Protein AF-A0A9D4HV51-F1 (afdb_monomer)

Solvent-accessible surface area (backbone atoms only — not comparable to full-atom values): 6930 Å² total; per-residue (Å²): 140,80,83,52,71,68,61,54,54,50,57,54,46,59,58,59,73,66,67,67,96,81,71,54,70,69,65,52,51,57,51,50,33,62,75,68,67,55,79,76,79,71,77,72,66,89,62,53,72,66,54,53,53,52,48,51,50,56,55,51,57,70,48,27,7,72,81,78,68,80,45,50,45,24,26,36,29,30,86,78,69,52,60,49,27,24,67,86,56,51,80,81,50,62,45,39,94,87,76,67,46,65,47,81,45,77,44,78,55,87,80,134

Structure (mmCIF, N/CA/C/O backbone):
data_AF-A0A9D4HV51-F1
#
_entry.id   AF-A0A9D4HV51-F1
#
loop_
_atom_site.group_PDB
_atom_site.id
_atom_site.type_symbol
_atom_site.label_atom_id
_atom_site.label_alt_id
_atom_site.label_comp_id
_atom_site.label_asym_id
_atom_site.label_entity_id
_atom_site.label_seq_id
_atom_site.pdbx_PDB_ins_code
_atom_site.Cartn_x
_atom_site.Cartn_y
_atom_site.Cartn_z
_atom_site.occupancy
_atom_site.B_iso_or_equiv
_atom_site.auth_seq_id
_atom_site.auth_comp_id
_atom_site.auth_asym_id
_atom_site.auth_atom_id
_atom_site.pdbx_PDB_model_num
ATOM 1 N N . MET A 1 1 ? -43.733 4.715 22.533 1.00 45.25 1 MET A N 1
ATOM 2 C CA . MET A 1 1 ? -43.577 4.050 23.842 1.00 45.25 1 MET A CA 1
ATOM 3 C C . MET A 1 1 ? -42.371 4.692 24.494 1.00 45.25 1 MET A C 1
ATOM 5 O O . MET A 1 1 ? -41.347 4.776 23.834 1.00 45.25 1 MET A O 1
ATOM 9 N N . GLY A 1 2 ? -42.516 5.265 25.682 1.00 61.91 2 GLY A N 1
ATOM 10 C CA . GLY A 1 2 ? -41.448 6.008 26.349 1.00 61.91 2 GLY A CA 1
ATOM 11 C C . GLY A 1 2 ? -41.742 6.114 27.839 1.00 61.91 2 GLY A C 1
ATOM 12 O O . GLY A 1 2 ? -42.888 5.920 28.249 1.00 61.91 2 GLY A O 1
ATOM 13 N N . PHE A 1 3 ? -40.708 6.371 28.630 1.00 71.81 3 PHE A N 1
ATOM 14 C CA . PHE A 1 3 ? -40.812 6.481 30.083 1.00 71.81 3 PHE A CA 1
ATOM 15 C C . PHE A 1 3 ? -41.503 7.785 30.485 1.00 71.81 3 PHE A C 1
ATOM 17 O O . PHE A 1 3 ? -41.319 8.816 29.835 1.00 71.81 3 PHE A O 1
ATOM 24 N N . SER A 1 4 ? -42.304 7.742 31.551 1.00 78.38 4 SER A N 1
ATOM 25 C CA . SER A 1 4 ? -42.908 8.952 32.107 1.00 78.38 4 SER A CA 1
ATOM 26 C C . SER A 1 4 ? -41.861 9.794 32.841 1.00 78.38 4 SER A C 1
ATOM 28 O O . SER A 1 4 ? -40.874 9.276 33.367 1.00 78.38 4 SER A O 1
ATOM 30 N N . GLU A 1 5 ? -42.083 11.109 32.902 1.00 74.56 5 GLU A N 1
ATOM 31 C CA . GLU A 1 5 ? -41.184 12.036 33.604 1.00 74.56 5 GLU A CA 1
ATOM 32 C C . GLU A 1 5 ? -40.973 11.625 35.072 1.00 74.56 5 GLU A C 1
ATOM 34 O O . GLU A 1 5 ? -39.858 11.704 35.591 1.00 74.56 5 GLU A O 1
ATOM 39 N N . ASP A 1 6 ? -42.017 11.102 35.717 1.00 73.75 6 ASP A N 1
ATOM 40 C CA . ASP A 1 6 ? -41.964 10.634 37.103 1.00 73.75 6 ASP A CA 1
ATOM 41 C C . ASP A 1 6 ? -41.060 9.407 37.279 1.00 73.75 6 ASP A C 1
ATOM 43 O O . ASP A 1 6 ? -40.324 9.323 38.264 1.00 73.75 6 ASP A O 1
ATOM 47 N N . GLN A 1 7 ? -41.052 8.487 36.308 1.00 72.31 7 GLN A N 1
ATOM 48 C CA . GLN A 1 7 ? -40.176 7.310 36.325 1.00 72.31 7 GLN A CA 1
ATOM 49 C C . GLN A 1 7 ? -38.703 7.714 36.214 1.00 72.31 7 GLN A C 1
ATOM 51 O O . GLN A 1 7 ? -37.867 7.228 36.976 1.00 72.31 7 GLN A O 1
ATOM 56 N N . VAL A 1 8 ? -38.389 8.659 35.321 1.00 73.69 8 VAL A N 1
ATOM 57 C CA . VAL A 1 8 ? -37.020 9.168 35.145 1.00 73.69 8 VAL A CA 1
ATOM 58 C C . VAL A 1 8 ? -36.568 9.941 36.386 1.00 73.69 8 VAL A C 1
ATOM 60 O O . VAL A 1 8 ? -35.465 9.727 36.887 1.00 73.69 8 VAL A O 1
ATOM 63 N N . ARG A 1 9 ? -37.432 10.800 36.940 1.00 74.19 9 ARG A N 1
ATOM 64 C CA . ARG A 1 9 ? -37.132 11.573 38.155 1.00 74.19 9 ARG A CA 1
ATOM 65 C C . ARG A 1 9 ? -36.906 10.699 39.382 1.00 74.19 9 ARG A C 1
ATOM 67 O O . ARG A 1 9 ? -36.093 11.071 40.225 1.00 74.19 9 ARG A O 1
ATOM 74 N N . CYS A 1 10 ? -37.630 9.590 39.521 1.00 69.06 10 CYS A N 1
ATOM 75 C CA . CYS A 1 10 ? -37.425 8.667 40.634 1.00 69.06 10 CYS A CA 1
ATOM 76 C C . CYS A 1 10 ? -36.062 7.972 40.511 1.00 69.06 10 CYS A C 1
ATOM 78 O O . CYS A 1 10 ? -35.251 8.057 41.427 1.00 69.06 10 CYS A O 1
ATOM 80 N N . ALA A 1 11 ? -35.753 7.419 39.333 1.00 69.62 11 ALA A N 1
ATOM 81 C CA . ALA A 1 11 ? -34.496 6.712 39.094 1.00 69.62 11 ALA A CA 1
ATOM 82 C C . ALA A 1 11 ? -33.257 7.611 39.259 1.00 69.62 11 ALA A C 1
ATOM 84 O O . ALA A 1 11 ? -32.264 7.197 39.852 1.00 69.62 11 ALA A O 1
ATOM 85 N N . VAL A 1 12 ? -33.309 8.857 38.771 1.00 71.00 12 VAL A N 1
ATOM 86 C CA . VAL A 1 12 ? -32.203 9.819 38.930 1.00 71.00 12 VAL A CA 1
ATOM 87 C C . VAL A 1 12 ? -32.017 10.219 40.397 1.00 71.00 12 VAL A C 1
ATOM 89 O O . VAL A 1 12 ? -30.885 10.363 40.853 1.00 71.00 12 VAL A O 1
ATOM 92 N N . ARG A 1 13 ? -33.108 10.369 41.156 1.00 70.38 13 ARG A N 1
ATOM 93 C CA . ARG A 1 13 ? -33.058 10.727 42.580 1.00 70.38 13 ARG A CA 1
ATOM 94 C C . ARG A 1 13 ? -32.401 9.636 43.418 1.00 70.38 13 ARG A C 1
ATOM 96 O O . ARG A 1 13 ? -31.498 9.950 44.187 1.00 70.38 13 ARG A O 1
ATOM 103 N N . ASP A 1 14 ? -32.771 8.379 43.195 1.00 69.50 14 ASP A N 1
ATOM 104 C CA . ASP A 1 14 ? -32.197 7.236 43.913 1.00 69.50 14 ASP A CA 1
ATOM 105 C C . ASP A 1 14 ? -30.677 7.125 43.695 1.00 69.50 14 ASP A C 1
ATOM 107 O O . ASP A 1 14 ? -29.937 6.720 44.591 1.00 69.50 14 ASP A O 1
ATOM 111 N N . LEU A 1 15 ? -30.182 7.527 42.518 1.00 65.81 15 LEU A N 1
ATOM 112 C CA . LEU A 1 15 ? -28.748 7.549 42.206 1.00 65.81 15 LEU A CA 1
ATOM 113 C C . LEU A 1 15 ? -27.998 8.679 42.919 1.00 65.81 15 LEU A C 1
ATOM 115 O O . LEU A 1 15 ? -26.854 8.489 43.331 1.00 65.81 15 LEU A O 1
ATOM 119 N N . VAL A 1 16 ? -28.637 9.840 43.075 1.00 66.31 16 VAL A N 1
ATOM 120 C CA . VAL A 1 16 ? -28.063 10.999 43.774 1.00 66.31 16 VAL A CA 1
ATOM 121 C C . VAL A 1 16 ? -28.052 10.774 45.290 1.00 66.31 16 VAL A C 1
ATOM 123 O O . VAL A 1 16 ? -27.065 11.100 45.949 1.00 66.31 16 VAL A O 1
ATOM 126 N N . GLU A 1 17 ? -29.104 10.167 45.846 1.00 63.75 17 GLU A N 1
ATOM 127 C CA . GLU A 1 17 ? -29.224 9.880 47.284 1.00 63.75 17 GLU A CA 1
ATOM 128 C C . GLU A 1 17 ? -28.226 8.816 47.772 1.00 63.75 17 GLU A C 1
ATOM 130 O O . GLU A 1 17 ? -27.810 8.846 48.929 1.00 63.75 17 GLU A O 1
ATOM 135 N N . GLN A 1 18 ? -27.766 7.925 46.888 1.00 63.41 18 GLN A N 1
ATOM 136 C CA . GLN A 1 18 ? -26.760 6.905 47.216 1.00 63.41 18 GLN A CA 1
ATOM 137 C C . GLN A 1 18 ? -25.325 7.446 47.339 1.00 63.41 18 GLN A C 1
ATOM 139 O O . GLN A 1 18 ? -24.425 6.687 47.690 1.00 63.41 18 GLN A O 1
ATOM 144 N N . GLY A 1 19 ? -25.105 8.748 47.118 1.00 55.69 19 GLY A N 1
ATOM 145 C CA . GLY A 1 19 ? -23.894 9.444 47.555 1.00 55.69 19 GLY A CA 1
ATOM 146 C C . GLY A 1 19 ? -22.597 8.886 46.968 1.00 55.69 19 GLY A C 1
ATOM 147 O O . GLY A 1 19 ? -21.755 8.358 47.693 1.00 55.69 19 GLY A O 1
ATOM 148 N N . HIS A 1 20 ? -22.389 9.055 45.663 1.00 56.25 20 HIS A N 1
ATOM 149 C CA . HIS A 1 20 ? -21.104 8.763 45.029 1.00 56.25 20 HIS A CA 1
ATOM 150 C C . HIS A 1 20 ? -20.524 10.039 44.414 1.00 56.25 20 HIS A C 1
ATOM 152 O O . HIS A 1 20 ? -21.055 10.570 43.444 1.00 56.25 20 HIS A O 1
ATOM 158 N N . ALA A 1 21 ? -19.433 10.541 44.996 1.00 55.09 21 ALA A N 1
ATOM 159 C CA . ALA A 1 21 ? -18.808 11.804 44.602 1.00 55.09 21 ALA A CA 1
ATOM 160 C C . ALA A 1 21 ? -18.021 11.743 43.271 1.00 55.09 21 ALA A C 1
ATOM 162 O O . ALA A 1 21 ? -17.693 12.793 42.737 1.00 55.09 21 ALA A O 1
ATOM 163 N N . ASP A 1 22 ? -17.773 10.550 42.708 1.00 52.81 22 ASP A N 1
ATOM 164 C CA . ASP A 1 22 ? -16.904 10.349 41.531 1.00 52.81 22 ASP A CA 1
ATOM 165 C C . ASP A 1 22 ? -17.531 9.439 40.456 1.00 52.81 22 ASP A C 1
ATOM 167 O O . ASP A 1 22 ? -16.917 8.486 39.965 1.00 52.81 22 ASP A O 1
ATOM 171 N N . VAL A 1 23 ? -18.785 9.687 40.075 1.00 55.75 23 VAL A N 1
ATOM 172 C CA . VAL A 1 23 ? -19.428 8.883 39.024 1.00 55.75 23 VAL A CA 1
ATOM 173 C C . VAL A 1 23 ? -19.119 9.478 37.648 1.00 55.75 23 VAL A C 1
ATOM 175 O O . VAL A 1 23 ? -19.624 10.539 37.285 1.00 55.75 23 VAL A O 1
ATOM 178 N N . LYS A 1 24 ? -18.282 8.787 36.861 1.00 58.97 24 LYS A N 1
ATOM 179 C CA . LYS A 1 24 ? -18.145 9.045 35.416 1.00 58.97 24 LYS A CA 1
ATOM 180 C C . LYS A 1 24 ? -19.514 8.901 34.751 1.00 58.97 24 LYS A C 1
ATOM 182 O O . LYS A 1 24 ? -20.265 8.001 35.117 1.00 58.97 24 LYS A O 1
ATOM 187 N N . ILE A 1 25 ? -19.809 9.750 33.766 1.00 57.53 25 ILE A N 1
ATOM 188 C CA . ILE A 1 25 ? -21.101 9.774 33.054 1.00 57.53 25 ILE A CA 1
ATOM 189 C C . ILE A 1 25 ? -21.508 8.366 32.584 1.00 57.53 25 ILE A C 1
ATOM 191 O O . ILE A 1 25 ? -22.660 7.982 32.763 1.00 57.53 25 ILE A O 1
ATOM 195 N N . ASP A 1 26 ? -20.551 7.564 32.116 1.00 58.00 26 ASP A N 1
ATOM 196 C CA . ASP A 1 26 ? -20.771 6.192 31.639 1.00 58.00 26 ASP A CA 1
ATOM 197 C C . ASP A 1 26 ? -21.377 5.262 32.713 1.00 58.00 26 ASP A C 1
ATOM 199 O O . ASP A 1 26 ? -22.291 4.493 32.430 1.00 58.00 26 ASP A O 1
ATOM 203 N N . ASN A 1 27 ? -20.962 5.405 33.978 1.00 60.81 27 ASN A N 1
ATOM 204 C CA . ASN A 1 27 ? -21.487 4.611 35.097 1.00 60.81 27 ASN A CA 1
ATOM 205 C C . ASN A 1 27 ? -22.906 5.044 35.514 1.00 60.81 27 ASN A C 1
ATOM 207 O O . ASN A 1 27 ? -23.614 4.292 36.181 1.00 60.81 27 ASN A O 1
ATOM 211 N N . ILE A 1 28 ? -23.322 6.273 35.184 1.00 66.00 28 ILE A N 1
ATOM 212 C CA . ILE A 1 28 ? -24.693 6.743 35.439 1.00 66.00 28 ILE A CA 1
ATOM 213 C C . ILE A 1 28 ? -25.634 6.138 34.396 1.00 66.00 28 ILE A C 1
ATOM 215 O O . ILE A 1 28 ? -26.719 5.679 34.752 1.00 66.00 28 ILE A O 1
ATOM 219 N N . VAL A 1 29 ? -25.203 6.103 33.132 1.00 67.75 29 VAL A N 1
ATOM 220 C CA . VAL A 1 29 ? -25.990 5.569 32.012 1.00 67.75 29 VAL A CA 1
ATOM 221 C C . VAL A 1 29 ? -26.329 4.095 32.244 1.00 67.75 29 VAL A C 1
ATOM 223 O O . VAL A 1 29 ? -27.508 3.752 32.258 1.00 67.75 29 VAL A O 1
ATOM 226 N N . GLU A 1 30 ? -25.341 3.264 32.581 1.00 65.75 30 GLU A N 1
ATOM 227 C CA . GLU A 1 30 ? -25.532 1.825 32.835 1.00 65.75 30 GLU A CA 1
ATOM 228 C C . GLU A 1 30 ? -26.533 1.544 33.978 1.00 65.75 30 GLU A C 1
ATOM 230 O O . GLU A 1 30 ? -27.359 0.624 33.928 1.00 65.75 30 GLU A O 1
ATOM 235 N N . ARG A 1 31 ? -26.519 2.379 35.025 1.00 67.44 31 ARG A N 1
ATOM 236 C CA . ARG A 1 31 ? -27.431 2.238 36.171 1.00 67.44 31 ARG A CA 1
ATOM 237 C C . ARG A 1 31 ? -28.854 2.686 35.849 1.00 67.44 31 ARG A C 1
ATOM 239 O O . ARG A 1 31 ? -29.803 2.084 36.348 1.00 67.44 31 ARG A O 1
ATOM 246 N N . ILE A 1 32 ? -29.013 3.719 35.024 1.00 70.75 32 ILE A N 1
ATOM 247 C CA . ILE A 1 32 ? -30.327 4.154 34.532 1.00 70.75 32 ILE A CA 1
ATOM 248 C C . ILE A 1 32 ? -30.921 3.082 33.612 1.00 70.75 32 ILE A C 1
ATOM 250 O O . ILE A 1 32 ? -32.096 2.750 33.760 1.00 70.75 32 ILE A O 1
ATOM 254 N N . GLU A 1 33 ? -30.112 2.501 32.724 1.00 68.88 33 GLU A N 1
ATOM 255 C CA . GLU A 1 33 ? -30.521 1.404 31.839 1.00 68.88 33 GLU A CA 1
ATOM 256 C C . GLU A 1 33 ? -31.008 0.190 32.638 1.00 68.88 33 GLU A C 1
ATOM 258 O O . GLU A 1 33 ? -32.094 -0.332 32.373 1.00 68.88 33 GLU A O 1
ATOM 263 N N . THR A 1 34 ? -30.268 -0.188 33.685 1.00 69.56 34 THR A N 1
ATOM 264 C CA . THR A 1 34 ? -30.631 -1.302 34.573 1.00 69.56 34 THR A CA 1
ATOM 265 C C . THR A 1 34 ? -31.919 -1.024 35.357 1.00 69.56 34 THR A C 1
ATOM 267 O O . THR A 1 34 ? -32.802 -1.878 35.421 1.00 69.56 34 THR A O 1
ATOM 270 N N . ASN A 1 35 ? -32.067 0.175 35.931 1.00 69.81 35 ASN A N 1
ATOM 271 C CA . ASN A 1 35 ? -33.226 0.522 36.762 1.00 69.81 35 ASN A CA 1
ATOM 272 C C . ASN A 1 35 ? -34.519 0.706 35.956 1.00 69.81 35 ASN A C 1
ATOM 274 O O . ASN A 1 35 ? -35.606 0.452 36.472 1.00 69.81 35 ASN A O 1
ATOM 278 N N . LEU A 1 36 ? -34.417 1.156 34.705 1.00 70.94 36 LEU A N 1
ATOM 279 C CA . LEU A 1 36 ? -35.567 1.341 33.818 1.00 70.94 36 LEU A CA 1
ATOM 280 C C . LEU A 1 36 ? -35.858 0.108 32.946 1.00 70.94 36 LEU A C 1
ATOM 282 O O . LEU A 1 36 ? -36.832 0.121 32.194 1.00 70.94 36 LEU A O 1
ATOM 286 N N . GLY A 1 37 ? -35.046 -0.953 33.044 1.00 64.31 37 GLY A N 1
ATOM 287 C CA . GLY A 1 37 ? -35.198 -2.163 32.233 1.00 64.31 37 GLY A CA 1
ATOM 288 C C . GLY A 1 37 ? -35.036 -1.898 30.734 1.00 64.31 37 GLY A C 1
ATOM 289 O O . GLY A 1 37 ? -35.719 -2.517 29.920 1.00 64.31 37 GLY A O 1
ATOM 290 N N . ILE A 1 38 ? -34.178 -0.942 30.366 1.00 71.25 38 ILE A N 1
ATOM 291 C CA . ILE A 1 38 ? -33.925 -0.576 28.972 1.00 71.25 38 ILE A CA 1
ATOM 292 C C . ILE A 1 38 ? -32.967 -1.608 28.383 1.00 71.25 38 ILE A C 1
ATOM 294 O O . ILE A 1 38 ? -31.767 -1.571 28.634 1.00 71.25 38 ILE A O 1
ATOM 298 N N . THR A 1 39 ? -33.480 -2.518 27.559 1.00 56.75 39 THR A N 1
ATOM 299 C CA . THR A 1 39 ? -32.639 -3.283 26.638 1.00 56.75 39 THR A CA 1
ATOM 300 C C . THR A 1 39 ? -32.351 -2.395 25.437 1.00 56.75 39 THR A C 1
ATOM 302 O O . THR A 1 39 ? -33.182 -2.275 24.536 1.00 56.75 39 THR A O 1
ATOM 305 N N . VAL A 1 40 ? -31.197 -1.727 25.430 1.00 60.62 40 VAL A N 1
ATOM 306 C CA . VAL A 1 40 ? -30.693 -1.133 24.192 1.00 60.62 40 VAL A CA 1
ATOM 307 C C . VAL A 1 40 ? -30.319 -2.307 23.297 1.00 60.62 40 VAL A C 1
ATOM 309 O O . VAL A 1 40 ? -29.310 -2.974 23.523 1.00 60.62 40 VAL A O 1
ATOM 312 N N . GLU A 1 41 ? -31.155 -2.597 22.304 1.00 52.72 41 GLU A N 1
ATOM 313 C CA . GLU A 1 41 ? -30.707 -3.353 21.143 1.00 52.72 41 GLU A CA 1
ATOM 314 C C . GLU A 1 41 ? -29.619 -2.495 20.496 1.00 52.72 41 GLU A C 1
ATOM 316 O O . GLU A 1 41 ? -29.893 -1.561 19.744 1.00 52.72 41 GLU A O 1
ATOM 321 N N . HIS A 1 42 ? -28.364 -2.746 20.870 1.00 55.91 42 HIS A N 1
ATOM 322 C CA . HIS A 1 42 ? -27.246 -2.358 20.033 1.00 55.91 42 HIS A CA 1
ATOM 323 C C . HIS A 1 42 ? -27.500 -3.075 18.711 1.00 55.91 42 HIS A C 1
ATOM 325 O O . HIS A 1 42 ? -27.339 -4.294 18.640 1.00 55.91 42 HIS A O 1
ATOM 331 N N . GLU A 1 43 ? -27.957 -2.343 17.692 1.00 52.50 43 GLU A N 1
ATOM 332 C CA . GLU A 1 43 ? -27.857 -2.813 16.318 1.00 52.50 43 GLU A CA 1
ATOM 333 C C . GLU A 1 43 ? -26.393 -3.190 16.124 1.00 52.50 43 GLU A C 1
ATOM 335 O O . GLU A 1 43 ? -25.502 -2.337 16.088 1.00 52.50 43 GLU A O 1
ATOM 340 N N . ALA A 1 44 ? -26.147 -4.496 16.119 1.00 51.47 44 ALA A N 1
ATOM 341 C CA . ALA A 1 44 ? -24.843 -5.058 15.899 1.00 51.47 44 ALA A CA 1
ATOM 342 C C . ALA A 1 44 ? -24.440 -4.670 14.479 1.00 51.47 44 ALA A C 1
ATOM 344 O O . ALA A 1 44 ? -24.809 -5.305 13.496 1.00 51.47 44 ALA A O 1
ATOM 345 N N . THR A 1 45 ? -23.661 -3.602 14.347 1.00 57.59 45 THR A N 1
ATOM 346 C CA . THR A 1 45 ? -22.672 -3.590 13.283 1.00 57.59 45 THR A CA 1
ATOM 347 C C . THR A 1 45 ? -21.718 -4.720 13.649 1.00 57.59 45 THR A C 1
ATOM 349 O O . THR A 1 45 ? -20.917 -4.558 14.564 1.00 57.59 45 THR A O 1
ATOM 352 N N . ASP A 1 46 ? -21.881 -5.876 13.004 1.00 62.25 46 ASP A N 1
ATOM 353 C CA . ASP A 1 46 ? -21.285 -7.190 13.321 1.00 62.25 46 ASP A CA 1
ATOM 354 C C . ASP A 1 46 ? -19.740 -7.238 13.436 1.00 62.25 46 ASP A C 1
ATOM 356 O O . ASP A 1 46 ? -19.159 -8.309 13.599 1.00 62.25 46 ASP A O 1
ATOM 360 N N . ALA A 1 47 ? -19.046 -6.103 13.351 1.00 66.50 47 ALA A N 1
ATOM 361 C CA . ALA A 1 47 ? -17.614 -5.991 13.582 1.00 66.50 47 ALA A CA 1
ATOM 362 C C . ALA A 1 47 ? -17.355 -5.370 14.959 1.00 66.50 47 ALA A C 1
ATOM 364 O O . ALA A 1 47 ? -17.739 -4.227 15.219 1.00 66.50 47 ALA A O 1
ATOM 365 N N . SER A 1 48 ? -16.653 -6.102 15.827 1.00 85.88 48 SER A N 1
ATOM 366 C CA . SER A 1 48 ? -16.188 -5.539 17.092 1.00 85.88 48 SER A CA 1
ATOM 367 C C . SER A 1 48 ? -15.229 -4.368 16.833 1.00 85.88 48 SER A C 1
ATOM 369 O O . SER A 1 48 ? -14.548 -4.303 15.803 1.00 85.88 48 SER A O 1
ATOM 371 N N . THR A 1 49 ? -15.127 -3.430 17.777 1.00 88.75 49 THR A N 1
ATOM 372 C CA . THR A 1 49 ? -14.162 -2.319 17.690 1.00 88.75 49 THR A CA 1
ATOM 373 C C . THR A 1 49 ? -12.729 -2.824 17.477 1.00 88.75 49 THR A C 1
ATOM 375 O O . THR A 1 49 ? -11.947 -2.201 16.756 1.00 88.75 49 THR A O 1
ATOM 378 N N . GLU A 1 50 ? -12.386 -3.976 18.056 1.00 91.00 50 GLU A N 1
ATOM 379 C CA . GLU A 1 50 ? -11.082 -4.621 17.888 1.00 91.00 50 GLU A CA 1
ATOM 380 C C . GLU A 1 50 ? -10.858 -5.113 16.451 1.00 91.00 50 GLU A C 1
ATOM 382 O O . GLU A 1 50 ? -9.775 -4.902 15.893 1.00 91.00 50 GLU A O 1
ATOM 387 N N . ASP A 1 51 ? -11.883 -5.682 15.810 1.00 93.31 51 ASP A N 1
ATOM 388 C CA . ASP A 1 51 ? -11.823 -6.111 14.407 1.00 93.31 51 ASP A CA 1
ATOM 389 C C . ASP A 1 51 ? -11.601 -4.920 13.471 1.00 93.31 51 ASP A C 1
ATOM 391 O O . ASP A 1 51 ? -10.764 -4.975 12.566 1.00 93.31 51 ASP A O 1
ATOM 395 N N . ILE A 1 52 ? -12.294 -3.805 13.727 1.00 93.94 52 ILE A N 1
ATOM 396 C CA . ILE A 1 52 ? -12.150 -2.564 12.953 1.00 93.94 52 ILE A CA 1
ATOM 397 C C . ILE A 1 52 ? -10.722 -2.024 13.061 1.00 93.94 52 ILE A C 1
ATOM 399 O O . ILE A 1 52 ? -10.111 -1.661 12.051 1.00 93.94 52 ILE A O 1
ATOM 403 N N . VAL A 1 53 ? -10.166 -1.974 14.274 1.00 95.12 53 VAL A N 1
ATOM 404 C CA . VAL A 1 53 ? -8.789 -1.510 14.501 1.00 95.12 53 VAL A CA 1
ATOM 405 C C . VAL A 1 53 ? -7.786 -2.438 13.814 1.00 95.12 53 VAL A C 1
ATOM 407 O O . VAL A 1 53 ? -6.854 -1.967 13.153 1.00 95.12 53 VAL A O 1
ATOM 410 N N . THR A 1 54 ? -7.995 -3.750 13.914 1.00 95.94 54 THR A N 1
ATOM 411 C CA . THR A 1 54 ? -7.136 -4.767 13.297 1.00 95.94 54 THR A CA 1
ATOM 412 C C . THR A 1 54 ? -7.130 -4.635 11.776 1.00 95.94 54 THR A C 1
ATOM 414 O O . THR A 1 54 ? -6.066 -4.559 11.153 1.00 95.94 54 THR A O 1
ATOM 417 N N . GLU A 1 55 ? -8.307 -4.523 11.165 1.00 95.69 55 GLU A N 1
ATOM 418 C CA . GLU A 1 55 ? -8.444 -4.356 9.722 1.00 95.69 55 GLU A CA 1
ATOM 419 C C . GLU A 1 55 ? -7.863 -3.016 9.252 1.00 95.69 55 GLU A C 1
ATOM 421 O O . GLU A 1 55 ? -7.156 -2.967 8.243 1.00 95.69 55 GLU A O 1
ATOM 426 N N . ASN A 1 56 ? -8.057 -1.932 10.009 1.00 95.38 56 ASN A N 1
ATOM 427 C CA . ASN A 1 56 ? -7.461 -0.635 9.696 1.00 95.38 56 ASN A CA 1
ATOM 428 C C . ASN A 1 56 ? -5.926 -0.69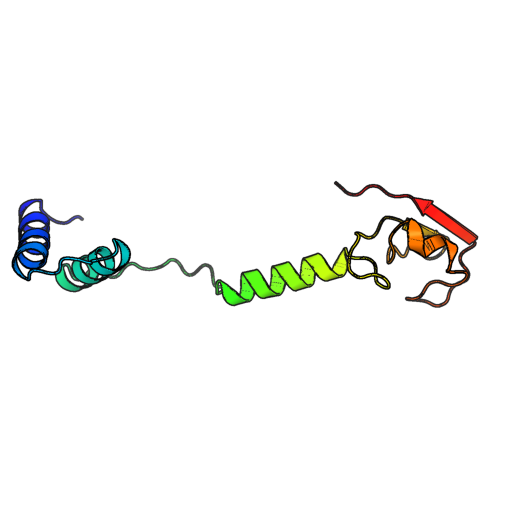9 9.663 1.00 95.38 56 ASN A C 1
ATOM 430 O O . ASN A 1 56 ? -5.300 -0.166 8.743 1.00 95.38 56 ASN A O 1
ATOM 434 N N . ASN A 1 57 ? -5.316 -1.396 10.623 1.00 95.75 57 ASN A N 1
ATOM 435 C CA . ASN A 1 57 ? -3.873 -1.620 10.641 1.00 95.75 57 ASN A CA 1
ATOM 436 C 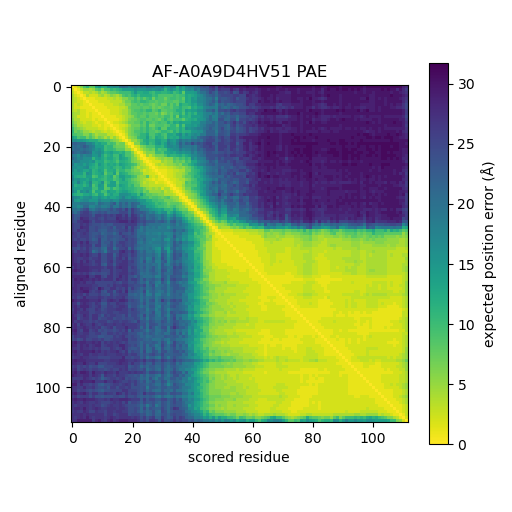C . ASN A 1 57 ? -3.42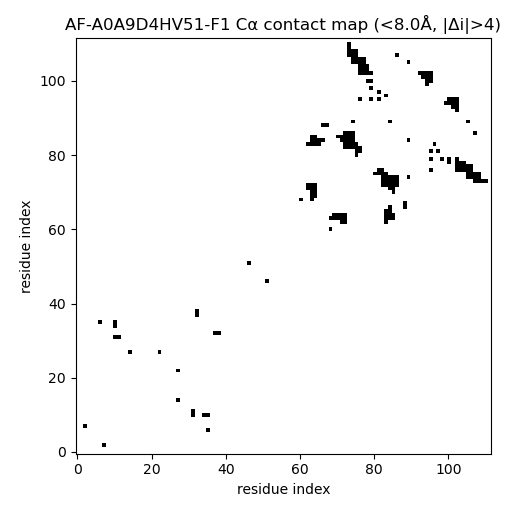6 -2.459 9.437 1.00 95.75 57 ASN A C 1
ATOM 438 O O . ASN A 1 57 ? -2.498 -2.065 8.727 1.00 95.75 57 ASN A O 1
ATOM 442 N N . ARG A 1 58 ? -4.150 -3.540 9.116 1.00 95.62 58 ARG A N 1
ATOM 443 C CA . ARG A 1 58 ? -3.875 -4.379 7.938 1.00 95.62 58 ARG A CA 1
ATOM 444 C C . ARG A 1 58 ? -3.944 -3.585 6.630 1.00 95.62 58 ARG A C 1
ATOM 446 O O . ARG A 1 58 ? -3.154 -3.818 5.714 1.00 95.62 58 ARG A O 1
ATOM 453 N N . LEU A 1 59 ? -4.903 -2.669 6.501 1.00 94.69 59 LEU A N 1
ATOM 454 C CA . LEU A 1 59 ? -5.048 -1.803 5.327 1.00 94.69 59 LEU A CA 1
ATOM 455 C C . LEU A 1 59 ? -3.920 -0.773 5.243 1.00 94.69 59 LEU A C 1
ATOM 457 O O . LEU A 1 59 ? -3.340 -0.596 4.169 1.00 94.69 59 LEU A O 1
ATOM 461 N N . LYS A 1 60 ? -3.553 -0.149 6.369 1.00 93.88 60 LYS A N 1
ATOM 462 C CA . LYS A 1 60 ? -2.407 0.766 6.442 1.00 93.88 60 LYS A CA 1
ATOM 463 C C . LYS A 1 60 ? -1.120 0.071 6.011 1.00 93.88 60 LYS A C 1
ATOM 465 O O . LYS A 1 60 ? -0.400 0.605 5.178 1.00 93.88 60 LYS A O 1
ATOM 470 N N . GLU A 1 61 ? -0.848 -1.139 6.487 1.00 93.62 61 GLU A N 1
ATOM 471 C CA . GLU A 1 61 ? 0.362 -1.881 6.111 1.00 93.62 61 GLU A CA 1
ATOM 472 C C . GLU A 1 61 ? 0.480 -2.139 4.604 1.00 93.62 61 GLU A C 1
ATOM 474 O O . GLU A 1 61 ? 1.584 -2.084 4.058 1.00 93.62 61 GLU A O 1
ATOM 479 N N . ARG A 1 62 ? -0.642 -2.368 3.906 1.00 92.75 62 ARG A N 1
ATOM 480 C CA . ARG A 1 62 ? -0.654 -2.604 2.450 1.00 92.75 62 ARG A CA 1
ATOM 481 C C . ARG A 1 62 ? -0.212 -1.390 1.635 1.00 92.75 62 ARG A C 1
ATOM 483 O O . ARG A 1 62 ? 0.331 -1.566 0.5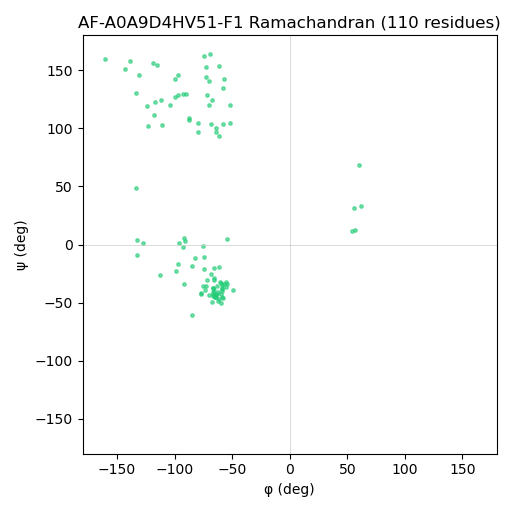46 1.00 92.75 62 ARG A O 1
ATOM 490 N N . VAL A 1 63 ? -0.429 -0.179 2.145 1.00 93.75 63 VAL A N 1
ATOM 491 C CA . VAL A 1 63 ? -0.049 1.071 1.464 1.00 93.75 63 VAL A CA 1
ATOM 492 C C . VAL A 1 63 ? 1.303 1.616 1.924 1.00 93.75 63 VAL A C 1
ATOM 494 O O . VAL A 1 63 ? 1.731 2.662 1.440 1.00 93.75 63 VAL A O 1
ATOM 497 N N . MET A 1 64 ? 1.991 0.925 2.835 1.00 95.94 64 MET A N 1
ATOM 498 C CA . MET A 1 64 ? 3.284 1.345 3.373 1.00 95.94 64 MET A CA 1
ATOM 499 C C . MET A 1 64 ? 4.447 0.661 2.656 1.00 95.94 64 MET A C 1
ATOM 501 O O . MET A 1 64 ? 4.383 -0.510 2.281 1.00 95.94 64 MET A O 1
ATOM 505 N N . CYS A 1 65 ? 5.544 1.405 2.527 1.00 96.56 65 CYS A N 1
ATOM 506 C CA . CYS A 1 65 ? 6.790 0.972 1.917 1.00 96.56 65 CYS A CA 1
ATOM 507 C C . CYS A 1 65 ? 7.249 -0.336 2.549 1.00 96.56 65 CYS A C 1
ATOM 509 O O . CYS A 1 65 ? 7.548 -0.390 3.743 1.00 96.56 65 CYS A O 1
ATOM 511 N N . TRP A 1 66 ? 7.364 -1.370 1.723 1.00 95.12 66 TRP A N 1
ATOM 512 C CA . TRP A 1 66 ? 7.765 -2.709 2.123 1.00 95.12 66 TRP A CA 1
ATOM 513 C C . TRP A 1 66 ? 9.106 -2.727 2.858 1.00 95.12 66 TRP A C 1
ATOM 515 O O . TRP A 1 66 ? 9.273 -3.526 3.772 1.00 95.12 66 TRP A O 1
ATOM 525 N N . SER A 1 67 ? 10.023 -1.824 2.507 1.00 94.94 67 SER A N 1
ATOM 526 C CA . SER A 1 67 ? 11.330 -1.747 3.152 1.00 94.94 67 SER A CA 1
ATOM 527 C C . SER A 1 67 ? 11.319 -0.912 4.434 1.00 94.94 67 SER A C 1
ATOM 529 O O . SER A 1 67 ? 11.624 -1.431 5.501 1.00 94.94 67 SER A O 1
ATOM 531 N N . CYS A 1 68 ? 10.973 0.381 4.363 1.00 95.25 68 CYS A N 1
ATOM 532 C CA . CYS A 1 68 ? 11.141 1.255 5.529 1.00 95.25 68 CYS A CA 1
ATOM 533 C C . CYS A 1 68 ? 9.970 1.211 6.510 1.00 95.25 68 CYS A C 1
ATOM 535 O O . CYS A 1 68 ? 10.128 1.675 7.630 1.00 95.25 68 CYS A O 1
ATOM 537 N N . LYS A 1 69 ? 8.790 0.729 6.097 1.00 95.12 69 LYS A N 1
ATOM 538 C CA . LYS A 1 69 ? 7.565 0.665 6.918 1.00 95.12 69 LYS A CA 1
ATOM 539 C C . LYS A 1 69 ? 7.118 2.000 7.550 1.00 95.12 69 LYS A C 1
ATOM 541 O O . LYS A 1 69 ? 6.216 2.012 8.373 1.00 95.12 69 LYS A O 1
ATOM 546 N N . THR A 1 70 ? 7.704 3.132 7.143 1.00 95.06 70 THR A N 1
ATOM 547 C CA . THR A 1 70 ? 7.415 4.481 7.685 1.00 95.06 70 THR A CA 1
ATOM 548 C C . THR A 1 70 ? 6.725 5.412 6.687 1.00 95.06 70 THR A C 1
ATOM 550 O O . THR A 1 70 ? 6.063 6.363 7.082 1.00 95.06 70 THR A O 1
ATOM 553 N N . ARG A 1 71 ? 6.912 5.191 5.382 1.00 95.12 71 ARG A N 1
ATOM 554 C CA . ARG A 1 71 ? 6.376 6.041 4.304 1.00 95.12 71 ARG A CA 1
ATOM 555 C C . ARG A 1 71 ? 5.440 5.230 3.428 1.00 95.12 71 ARG A C 1
ATOM 557 O O . ARG A 1 71 ? 5.605 4.017 3.355 1.00 95.12 71 ARG A O 1
ATOM 564 N N . ARG A 1 72 ? 4.520 5.894 2.732 1.00 95.69 72 ARG A N 1
ATOM 565 C CA . ARG A 1 72 ? 3.615 5.244 1.778 1.00 95.69 72 ARG A CA 1
ATOM 566 C C . ARG A 1 72 ? 4.345 4.748 0.527 1.00 95.69 72 ARG A C 1
ATOM 568 O O . ARG A 1 72 ? 5.488 5.128 0.256 1.00 95.69 72 ARG A O 1
ATOM 575 N N . ASN A 1 73 ? 3.675 3.877 -0.214 1.00 96.00 73 ASN A N 1
ATOM 576 C CA . ASN A 1 73 ? 4.079 3.457 -1.548 1.00 96.00 73 ASN A CA 1
ATOM 577 C C . ASN A 1 73 ? 3.879 4.625 -2.517 1.00 96.00 73 ASN A C 1
ATOM 579 O O . ASN A 1 73 ? 2.771 5.120 -2.672 1.00 96.00 73 ASN A O 1
ATOM 583 N N . GLU A 1 74 ? 4.960 5.065 -3.152 1.00 97.12 74 GLU A N 1
ATOM 584 C CA . GLU A 1 74 ? 4.974 6.265 -4.006 1.00 97.12 74 GLU A CA 1
ATOM 585 C C . GLU A 1 74 ? 5.560 5.973 -5.385 1.00 97.12 74 GLU A C 1
ATOM 587 O O . GLU A 1 74 ? 5.726 6.888 -6.184 1.00 97.12 74 GLU A O 1
ATOM 592 N N . VAL A 1 75 ? 5.946 4.726 -5.662 1.00 97.19 75 VAL A N 1
ATOM 593 C CA . VAL A 1 75 ? 6.632 4.358 -6.901 1.00 97.19 75 VAL A CA 1
ATOM 594 C C . VAL A 1 75 ? 6.022 3.108 -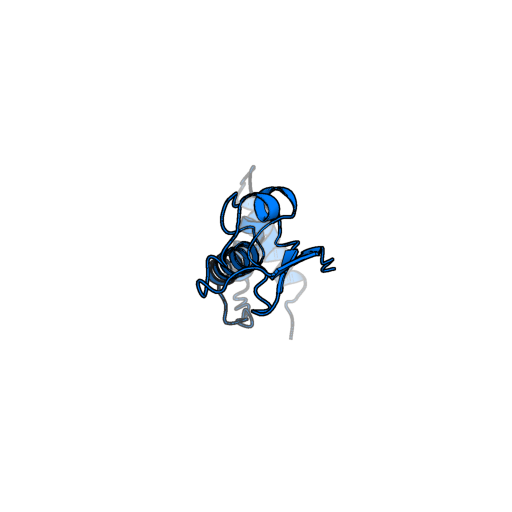7.500 1.00 97.19 75 VAL A C 1
ATOM 596 O O . VAL A 1 75 ? 5.890 2.096 -6.814 1.00 97.19 75 VAL A O 1
ATOM 599 N N . LEU A 1 76 ? 5.711 3.179 -8.791 1.00 97.44 76 LEU A N 1
ATOM 600 C CA . LEU A 1 76 ? 5.285 2.071 -9.629 1.00 97.44 76 LEU A CA 1
ATOM 601 C C . LEU A 1 76 ? 6.475 1.566 -10.455 1.00 97.44 76 LEU A C 1
ATOM 603 O O . LEU A 1 76 ? 7.127 2.345 -11.151 1.00 97.44 76 LEU A O 1
ATOM 607 N N . PHE A 1 77 ? 6.754 0.265 -10.396 1.00 98.25 77 PHE A N 1
ATOM 608 C CA . PHE A 1 77 ? 7.818 -0.351 -11.192 1.00 98.25 77 PHE A CA 1
ATOM 609 C C . PHE A 1 77 ? 7.314 -0.844 -12.545 1.00 98.25 77 PHE A C 1
ATOM 611 O O . PHE A 1 77 ? 6.366 -1.625 -12.599 1.00 98.25 77 PHE A O 1
ATOM 618 N N . LEU A 1 78 ? 7.991 -0.475 -13.630 1.00 98.00 78 LEU A N 1
ATOM 619 C CA . LEU A 1 78 ? 7.726 -1.002 -14.968 1.00 98.00 78 LEU A CA 1
ATOM 620 C C . LEU A 1 78 ? 8.723 -2.113 -15.339 1.00 98.00 78 LEU A C 1
ATOM 622 O O . LEU A 1 78 ? 9.901 -2.018 -14.985 1.00 98.00 78 LEU A O 1
ATOM 626 N N . PRO A 1 79 ? 8.284 -3.174 -16.04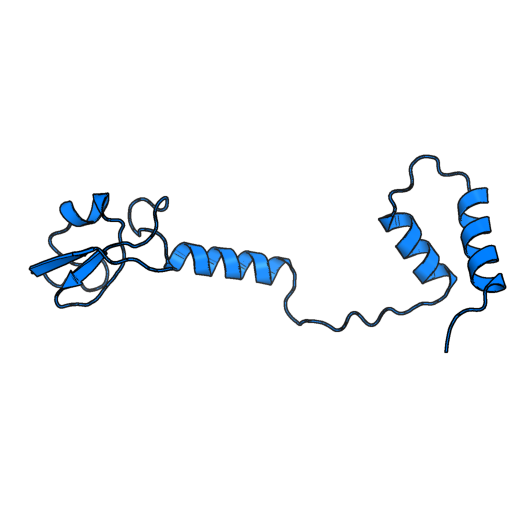7 1.00 97.94 79 PRO A N 1
ATOM 627 C CA . PRO A 1 79 ? 6.945 -3.375 -16.623 1.00 97.94 79 PRO A CA 1
ATOM 628 C C . PRO A 1 79 ? 5.960 -4.129 -15.706 1.00 97.94 79 PRO A C 1
ATOM 630 O O . PRO A 1 79 ? 4.888 -4.526 -16.148 1.00 97.94 79 PRO A O 1
ATOM 633 N N . CYS A 1 80 ? 6.320 -4.431 -14.454 1.00 98.19 80 CYS A N 1
ATOM 634 C CA . CYS A 1 80 ? 5.511 -5.321 -13.610 1.00 98.19 80 CYS A CA 1
ATOM 635 C C . C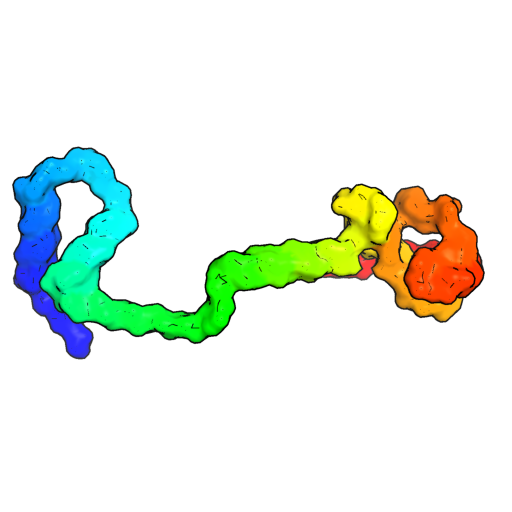YS A 1 80 ? 4.315 -4.656 -12.911 1.00 98.19 80 CYS A C 1
ATOM 637 O O . CYS A 1 80 ? 3.483 -5.369 -12.357 1.00 98.19 80 CYS A O 1
ATOM 639 N N . CYS A 1 81 ? 4.247 -3.326 -12.921 1.00 97.25 81 CYS A N 1
ATOM 640 C CA . CYS A 1 81 ? 3.212 -2.497 -12.306 1.00 97.25 81 CYS A CA 1
ATOM 641 C C . CYS A 1 81 ? 3.013 -2.744 -10.800 1.00 97.25 81 CYS A C 1
ATOM 643 O O . CYS A 1 81 ? 1.914 -2.587 -10.272 1.00 97.25 81 CYS A O 1
ATOM 645 N N . HIS A 1 82 ? 4.072 -3.114 -10.075 1.00 97.56 82 HIS A N 1
ATOM 646 C CA . HIS A 1 82 ? 4.012 -3.244 -8.620 1.00 97.56 82 HIS A CA 1
ATOM 647 C C . HIS A 1 82 ? 4.429 -1.949 -7.923 1.00 97.56 82 HIS A C 1
ATOM 649 O O . HIS A 1 82 ? 5.512 -1.428 -8.185 1.00 97.56 82 HIS A O 1
ATOM 655 N N . ALA A 1 83 ? 3.592 -1.483 -6.989 1.00 96.69 83 ALA A N 1
ATOM 656 C CA . ALA A 1 83 ? 3.866 -0.345 -6.116 1.00 96.69 83 ALA A CA 1
ATOM 657 C C . ALA A 1 83 ? 4.064 -0.817 -4.670 1.00 96.69 83 ALA A C 1
ATOM 659 O O . ALA A 1 83 ? 3.110 -1.186 -3.989 1.00 96.69 83 ALA A O 1
ATOM 660 N N . LEU A 1 84 ? 5.322 -0.874 -4.230 1.00 96.19 84 LEU A N 1
ATOM 661 C CA . LEU A 1 84 ? 5.708 -1.529 -2.970 1.00 96.19 84 LEU A CA 1
ATOM 662 C C . LEU A 1 84 ? 6.641 -0.687 -2.105 1.00 96.19 84 LEU A C 1
ATOM 664 O O . LEU A 1 84 ? 6.960 -1.101 -0.995 1.00 96.19 84 LEU A O 1
ATOM 668 N N . VAL A 1 85 ? 7.161 0.431 -2.613 1.00 97.19 85 VAL A N 1
ATOM 669 C CA . VAL A 1 85 ? 8.163 1.228 -1.901 1.00 97.19 85 VAL A CA 1
ATOM 670 C C . VAL A 1 85 ? 7.911 2.725 -2.038 1.00 97.19 85 VAL A C 1
ATOM 672 O O . VAL A 1 85 ? 7.263 3.190 -2.976 1.00 97.19 85 VAL A O 1
ATOM 675 N N . CYS A 1 86 ? 8.458 3.488 -1.094 1.00 97.12 86 CYS A N 1
ATOM 676 C CA . CYS A 1 86 ? 8.533 4.945 -1.175 1.00 97.12 86 CYS A CA 1
ATOM 677 C C . CYS A 1 86 ? 9.604 5.400 -2.179 1.00 97.12 86 CYS A C 1
ATOM 679 O O . CYS A 1 86 ? 10.558 4.659 -2.441 1.00 97.12 86 CYS A O 1
ATOM 681 N N . PHE A 1 87 ? 9.536 6.661 -2.613 1.00 95.75 87 PHE A N 1
ATOM 682 C CA . PHE A 1 87 ? 10.473 7.238 -3.585 1.00 95.75 87 PHE A CA 1
ATOM 683 C C . PHE A 1 87 ? 11.949 7.155 -3.162 1.00 95.75 87 PHE A C 1
ATOM 685 O O . PHE A 1 87 ? 12.834 6.926 -3.975 1.00 95.75 87 PHE A O 1
ATOM 692 N N . ARG A 1 88 ? 12.248 7.253 -1.860 1.00 95.69 88 ARG A N 1
ATOM 693 C CA . ARG A 1 88 ? 13.640 7.146 -1.382 1.00 95.69 88 ARG A CA 1
ATOM 694 C C . ARG A 1 88 ? 14.260 5.764 -1.586 1.00 95.69 88 ARG A C 1
ATOM 696 O O . ARG A 1 88 ? 15.472 5.666 -1.711 1.00 95.69 88 ARG A O 1
ATOM 703 N N . TYR A 1 89 ? 13.453 4.704 -1.544 1.00 95.62 89 TYR A N 1
ATOM 704 C CA . TYR A 1 89 ? 13.963 3.330 -1.566 1.00 95.62 89 TYR A CA 1
ATOM 705 C C . TYR A 1 89 ? 13.928 2.711 -2.963 1.00 95.62 89 TYR A C 1
ATOM 707 O O . TYR A 1 89 ? 14.628 1.734 -3.210 1.00 95.62 89 TYR A O 1
ATOM 715 N N . SER A 1 90 ? 13.159 3.285 -3.893 1.00 95.75 90 SER A N 1
ATOM 716 C CA . SER A 1 90 ? 13.103 2.801 -5.274 1.00 95.75 90 SER A CA 1
ATOM 717 C C . SER A 1 90 ? 14.459 2.842 -5.971 1.00 95.75 90 SER A C 1
ATOM 719 O O . SER A 1 90 ? 14.745 1.954 -6.761 1.00 95.75 90 SER A O 1
ATOM 721 N N . HIS A 1 91 ? 15.316 3.814 -5.645 1.00 93.38 91 HIS A N 1
ATOM 722 C CA . HIS A 1 91 ? 16.651 3.940 -6.242 1.00 93.38 91 HIS A CA 1
ATOM 723 C C . HIS A 1 91 ? 17.607 2.791 -5.890 1.00 93.38 91 HIS A C 1
ATOM 725 O O . HIS A 1 91 ? 18.574 2.569 -6.609 1.00 93.38 91 HIS A O 1
ATOM 731 N N . ASN A 1 92 ? 17.337 2.044 -4.814 1.00 95.00 92 ASN A N 1
ATOM 732 C CA . ASN A 1 92 ? 18.177 0.924 -4.379 1.00 95.00 92 ASN A CA 1
ATOM 733 C C . ASN A 1 92 ? 17.745 -0.418 -4.993 1.00 95.00 92 ASN A C 1
ATOM 735 O O . ASN A 1 92 ? 18.285 -1.461 -4.628 1.00 95.00 92 ASN A O 1
ATOM 739 N N . LEU A 1 93 ? 16.738 -0.421 -5.872 1.00 95.94 93 LEU A N 1
ATOM 740 C CA . LEU A 1 93 ? 16.128 -1.636 -6.399 1.00 95.94 93 LEU A CA 1
ATOM 741 C C . LEU A 1 93 ? 16.325 -1.740 -7.910 1.00 95.94 93 LEU A C 1
ATOM 743 O O . LEU A 1 93 ? 15.869 -0.895 -8.670 1.00 95.94 93 LEU A O 1
ATOM 747 N N . VAL A 1 94 ? 16.952 -2.838 -8.332 1.00 97.56 94 VAL A N 1
ATOM 748 C CA . VAL A 1 94 ? 17.113 -3.214 -9.751 1.00 97.56 94 VAL A CA 1
ATOM 749 C C . VAL A 1 94 ? 16.064 -4.251 -10.174 1.00 97.56 94 VAL A C 1
ATOM 751 O O . VAL A 1 94 ? 15.726 -4.382 -11.348 1.00 97.56 94 VAL A O 1
ATOM 754 N N . ARG A 1 95 ? 15.505 -4.998 -9.213 1.00 98.06 95 ARG A N 1
ATOM 755 C CA . ARG A 1 95 ? 14.466 -6.013 -9.436 1.00 98.06 95 ARG A CA 1
ATOM 756 C C . ARG A 1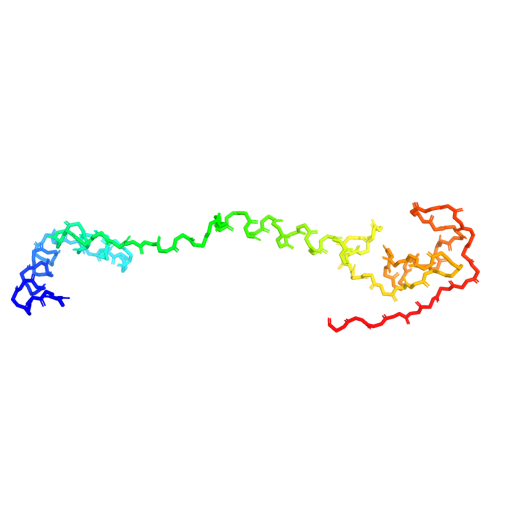 95 ? 13.313 -5.806 -8.463 1.00 98.06 95 ARG A C 1
ATOM 758 O O . ARG A 1 95 ? 13.509 -5.372 -7.329 1.00 98.06 95 ARG A O 1
ATOM 765 N N . CYS A 1 96 ? 12.098 -6.096 -8.915 1.00 97.69 96 CYS A N 1
ATOM 766 C CA . CYS A 1 96 ? 10.891 -5.930 -8.115 1.00 97.69 96 CYS A CA 1
ATOM 767 C C . CYS A 1 96 ? 10.867 -6.931 -6.941 1.00 97.69 96 CYS A C 1
ATOM 769 O O . CYS A 1 96 ? 10.854 -8.1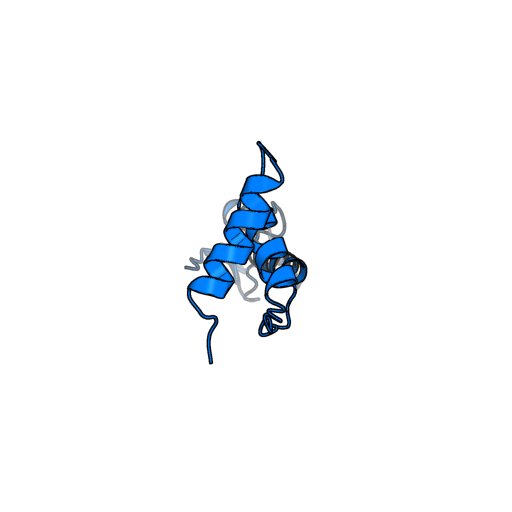33 -7.201 1.00 97.69 96 CYS A O 1
ATOM 771 N N . PRO A 1 97 ? 10.725 -6.492 -5.675 1.00 95.62 97 PRO A N 1
ATOM 772 C CA . PRO A 1 97 ? 10.702 -7.400 -4.520 1.00 95.62 97 PRO A CA 1
ATOM 773 C C . PRO A 1 97 ? 9.551 -8.420 -4.506 1.00 95.62 97 PRO A C 1
ATOM 775 O O . PRO A 1 97 ? 9.623 -9.414 -3.795 1.00 95.62 97 PRO A O 1
ATOM 778 N N . LYS A 1 98 ? 8.471 -8.181 -5.264 1.00 96.81 98 LYS A N 1
ATOM 779 C CA . LYS A 1 98 ? 7.292 -9.066 -5.302 1.00 96.81 98 LYS A CA 1
ATOM 780 C C . LYS A 1 98 ? 7.347 -10.131 -6.392 1.00 96.81 98 LYS A C 1
ATOM 782 O O . LYS A 1 98 ? 6.785 -11.201 -6.208 1.00 96.81 98 LYS A O 1
ATOM 787 N N . CYS A 1 99 ? 7.943 -9.828 -7.542 1.00 98.19 99 CYS A N 1
ATOM 788 C CA . CYS A 1 99 ? 7.912 -10.729 -8.701 1.00 98.19 99 CYS A CA 1
ATOM 789 C C . CYS A 1 99 ? 9.269 -10.948 -9.370 1.00 98.19 99 CYS A C 1
ATOM 791 O O . CYS A 1 99 ? 9.316 -11.580 -10.420 1.00 98.19 99 CYS A O 1
ATOM 793 N N . ASP A 1 100 ? 10.342 -10.384 -8.813 1.00 97.62 100 ASP A N 1
ATOM 794 C CA . ASP A 1 100 ? 11.730 -10.521 -9.270 1.00 97.62 100 ASP A CA 1
ATOM 795 C C . ASP A 1 100 ? 11.989 -10.098 -10.736 1.00 97.62 100 ASP A C 1
ATOM 797 O O . ASP A 1 100 ? 13.051 -10.333 -11.318 1.00 97.62 100 ASP A O 1
ATOM 801 N N . LYS A 1 101 ? 11.032 -9.413 -11.371 1.00 98.38 101 LYS A N 1
ATOM 802 C CA . LYS A 1 101 ? 11.222 -8.823 -12.703 1.00 98.38 101 LYS A CA 1
ATOM 803 C C . LYS A 1 101 ? 12.187 -7.640 -12.621 1.00 98.38 101 LYS A C 1
ATOM 805 O O . LYS A 1 101 ? 12.118 -6.858 -11.672 1.00 98.38 101 LYS A O 1
ATOM 810 N N . HIS A 1 102 ? 13.055 -7.506 -13.624 1.00 98.38 102 HIS A N 1
ATOM 811 C CA . HIS A 1 102 ? 13.933 -6.345 -13.776 1.00 98.38 102 HIS A CA 1
ATOM 812 C C . HIS A 1 102 ? 13.106 -5.055 -13.872 1.00 98.38 102 HIS A C 1
ATOM 814 O O . HIS A 1 102 ? 12.103 -5.017 -14.588 1.00 98.38 102 HIS A O 1
ATOM 820 N N . ILE A 1 103 ? 13.524 -4.020 -13.144 1.00 98.38 103 ILE A N 1
ATOM 821 C CA . ILE A 1 103 ? 12.884 -2.705 -13.139 1.00 98.38 103 ILE A CA 1
ATOM 822 C C . ILE A 1 103 ? 13.510 -1.890 -14.269 1.00 98.38 103 ILE A C 1
ATOM 824 O O . ILE A 1 103 ? 14.666 -1.491 -14.182 1.00 98.38 103 ILE A O 1
ATOM 828 N N . ALA A 1 104 ? 12.755 -1.679 -15.345 1.00 97.81 104 ALA A N 1
ATOM 829 C CA . ALA A 1 104 ? 13.184 -0.815 -16.443 1.00 97.81 104 ALA A CA 1
ATOM 830 C C . ALA A 1 104 ? 13.032 0.664 -16.065 1.00 97.81 104 ALA A C 1
ATOM 832 O O . ALA A 1 104 ? 13.932 1.462 -16.302 1.00 97.81 104 ALA A O 1
ATOM 833 N N . GLU A 1 105 ? 11.911 1.007 -15.427 1.00 97.00 105 GLU A N 1
ATOM 834 C CA . GLU A 1 105 ? 11.612 2.362 -14.972 1.00 97.00 105 GLU A CA 1
ATOM 835 C C . GLU A 1 105 ? 10.882 2.344 -13.626 1.00 97.00 105 GLU A C 1
ATOM 837 O O . GLU A 1 105 ? 10.143 1.409 -13.296 1.00 97.00 105 GLU A O 1
ATOM 842 N N . ALA A 1 106 ? 11.088 3.407 -12.852 1.00 97.38 106 ALA A N 1
ATOM 843 C CA . ALA A 1 106 ? 10.472 3.641 -11.555 1.00 97.38 106 ALA A CA 1
ATOM 844 C C . ALA A 1 106 ? 9.739 4.988 -11.596 1.00 97.38 106 ALA A C 1
ATOM 846 O O . ALA A 1 106 ? 10.360 6.046 -11.512 1.00 97.38 106 ALA A O 1
ATOM 847 N N . ILE A 1 107 ? 8.415 4.945 -11.745 1.00 96.88 107 ILE A N 1
ATOM 848 C CA . ILE A 1 107 ? 7.583 6.142 -11.915 1.00 96.88 107 ILE A CA 1
ATOM 849 C C . ILE A 1 107 ? 6.996 6.541 -10.569 1.00 96.88 107 ILE A C 1
ATOM 851 O O . ILE A 1 107 ? 6.378 5.718 -9.893 1.00 96.88 107 ILE A O 1
ATOM 855 N N . ARG A 1 108 ? 7.156 7.811 -10.188 1.00 96.56 108 ARG A N 1
ATOM 856 C CA . ARG A 1 108 ? 6.517 8.345 -8.985 1.00 96.56 108 ARG A CA 1
ATOM 857 C C . ARG A 1 108 ? 5.012 8.502 -9.211 1.00 96.56 108 ARG A C 1
ATOM 859 O O . ARG A 1 108 ? 4.596 9.128 -10.180 1.00 96.56 108 ARG A O 1
ATOM 866 N N . ILE A 1 109 ? 4.219 7.957 -8.297 1.00 95.50 109 ILE A N 1
ATOM 867 C CA . ILE A 1 109 ? 2.758 8.036 -8.282 1.00 95.50 109 ILE A CA 1
ATOM 868 C C . ILE A 1 109 ? 2.283 8.821 -7.058 1.00 95.50 109 ILE A C 1
ATOM 870 O O . ILE A 1 109 ? 2.968 8.877 -6.034 1.00 95.50 109 ILE A O 1
ATOM 874 N N . TYR A 1 110 ? 1.096 9.407 -7.174 1.00 91.75 110 TYR A N 1
ATOM 875 C CA . TYR A 1 110 ? 0.430 10.151 -6.112 1.00 91.75 110 TYR A CA 1
ATOM 876 C C . TYR A 1 110 ? -0.941 9.517 -5.899 1.00 91.75 110 TYR A C 1
ATOM 878 O O . TYR A 1 110 ? -1.732 9.430 -6.834 1.00 91.75 110 TYR A O 1
ATOM 886 N N . THR A 1 111 ? -1.184 9.017 -4.693 1.00 74.75 111 THR A N 1
ATOM 887 C CA . THR A 1 111 ? -2.468 8.439 -4.285 1.00 74.75 111 THR A CA 1
ATOM 888 C C . THR A 1 111 ? -3.088 9.371 -3.253 1.00 74.75 111 THR A C 1
ATOM 890 O O . THR A 1 111 ? -2.410 9.689 -2.270 1.00 74.75 111 THR A O 1
ATOM 893 N N . GLU A 1 112 ? -4.313 9.826 -3.519 1.00 59.78 112 GLU A N 1
ATOM 894 C CA . GLU A 1 112 ? -5.096 10.728 -2.657 1.00 59.78 112 GLU A CA 1
ATOM 895 C C . GLU A 1 112 ? -5.377 10.128 -1.269 1.00 59.78 112 GLU A C 1
ATOM 897 O O . GLU A 1 112 ? -5.557 8.890 -1.171 1.00 59.78 112 GLU A O 1
#

Organism: Dreissena polymorpha (NCBI:txid45954)

Secondary structure (DSSP, 8-state):
----HHHHHHHHHHHHHT--TT--HHHHHHHHHHHHT--------SS-HHHHHHHHHHHHHHTB-TTTSSSB--EEEETTTEEEE-HHHHTT-SB-TTT--B-SEEEE----

pLDDT: mean 81.98, std 16.49, range [45.25, 98.38]

Mean predicted aligned error: 15.12 Å

Nearest PDB structures (foldseek):
  3eb5-assembly1_A-2  TM=9.227E-01  e=9.027E-07  Homo sapiens
  2yho-assembly1_A  TM=9.646E-01  e=5.997E-06  Homo sapiens
  4ic2-assembly1_B  TM=9.355E-01  e=5.997E-06  Homo sapiens
  4ic3-assembly1_A  TM=9.428E-01  e=5.591E-06  Homo sapiens
  4ic3-assembly1_B  TM=9.087E-01  e=1.601E-05  Homo sapiens

InterPro domains:
  IPR013083 Zinc finger, RING/FYVE/PHD-type [G3DSA:3.30.40.10] (40-111)

Sequence (112 aa):
MGFSEDQVRCAVRDLVEQGHADVKIDNIVERIETNLGITVEHEATDASTEDIVTENNRLKERVMCWSCKTRRNEVLFLPCCHALVCFRYSHNLVRCPKCDKHIAEAIRIYTE

Radius of gyration: 27.7 Å; Cα contacts (8 Å, |Δi|>4): 107; chains: 1; bounding box: 62×23×64 Å

Foldseek 3Di:
DDDDPVQQVVQVVVVVVVDDPDDDPVNSVVSSCVSVVPDPPPPPPVADPVNVVVVVVVVLQQQAAQPPRPHGQFKAFPPVRDGHHDPVCVVVDQADPPPRHGGPDIDTHDDD